Protein AF-A0A2S6ACE3-F1 (afdb_monomer)

Organism: NCBI:txid37330

Mean predicted aligned error: 11.04 Å

Nearest PDB structures (foldseek):
  6p7l-assembly2_C  TM=7.122E-01  e=6.510E-03  Streptomyces sp. CM020
  6p7l-assembly1_D  TM=7.286E-01  e=1.061E-02  Streptomyces sp. CM020
  3wz4-assembly5_E  TM=5.330E-01  e=3.325E-03  Legionella pneumophila
  7q05-assembly1_A  TM=7.709E-01  e=2.077E-02  Comamonas sp.
  6p7l-assembly1_A  TM=5.077E-01  e=7.355E-03  Streptomyces sp. CM020

Secondary structure (DSSP, 8-state):
-------------------PPPP---HHHHHTTSPPPPTTSHHHHHHHHHHHHH-B-TTTS-TTHHHHHGGGGB-HHHHHHHHS---TT-PPPPHHHHHHHHHT-EEEEEEEEEEEEP---S-SSEEEEEEEEEEEEE-TTS-EEEPPPEEEEEEEEEETTEEEEEEE-

Solvent-accessible surface area (backbone atoms only — not comparable to full-atom values): 9995 Å² total; per-residue (Å²): 134,86,89,83,89,84,90,84,90,82,88,76,93,71,88,74,75,76,76,70,73,75,76,82,70,52,70,68,69,59,51,71,74,46,82,78,63,58,66,83,40,62,66,13,27,44,30,54,36,50,26,44,41,55,27,42,46,40,58,84,40,62,86,71,44,30,54,65,72,30,48,92,36,44,18,76,58,40,45,51,63,68,68,45,76,85,54,99,75,63,74,74,68,50,72,66,48,54,48,32,20,75,59,52,26,37,32,47,39,49,51,40,72,50,92,58,79,40,87,78,85,84,48,91,56,52,46,55,40,31,32,43,38,40,36,34,41,35,38,75,89,68,52,74,46,77,50,84,70,47,73,34,45,31,32,26,33,66,48,101,91,43,56,15,32,35,48,70,89

pLDDT: mean 82.43, std 18.85, range [34.69, 98.0]

Foldseek 3Di:
DDDDDDDDDDDDDDPPPPPDPPDPQPPLNVCVPPDQDDCQDQQSLQQVLVQQQQWDFLQPDDVRCSLVVSVVQADPQSVCVVPPPDDPPPPHDDPVSNVCNVQRKTKGKHKHFDPDADDDPVDPQKGKTWMKIWIWIATPVRDIDTDDIDIKIWIWGQDPVGIHTHDID

Structure (mmCIF, N/CA/C/O backbone):
data_AF-A0A2S6ACE3-F1
#
_entry.id   AF-A0A2S6ACE3-F1
#
loop_
_atom_site.group_PDB
_atom_site.id
_atom_site.type_symbol
_atom_site.label_atom_id
_atom_site.label_alt_id
_atom_site.label_comp_id
_atom_site.label_asym_id
_atom_site.label_entity_id
_atom_site.label_seq_id
_atom_site.pdbx_PDB_ins_code
_atom_site.Cartn_x
_atom_site.Cartn_y
_atom_site.Cartn_z
_atom_site.occupancy
_atom_site.B_iso_or_equiv
_atom_site.auth_seq_id
_atom_site.auth_comp_id
_atom_site.auth_asym_id
_atom_site.auth_atom_id
_atom_site.pdbx_PDB_model_num
ATOM 1 N N . MET A 1 1 ? -0.945 66.435 20.001 1.00 34.69 1 MET A N 1
ATOM 2 C CA . MET A 1 1 ? -1.374 67.448 19.017 1.00 34.69 1 MET A CA 1
ATOM 3 C C . MET A 1 1 ? -2.695 67.018 18.407 1.00 34.69 1 MET A C 1
ATOM 5 O O . MET A 1 1 ? -2.848 65.839 18.135 1.00 34.69 1 MET A O 1
ATOM 9 N N . LEU A 1 2 ? -3.593 67.998 18.287 1.00 35.78 2 LEU A N 1
ATOM 10 C CA . LEU A 1 2 ? -4.756 68.164 17.406 1.00 35.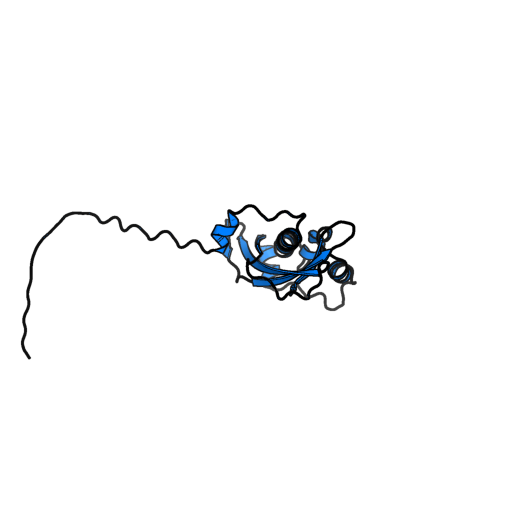78 2 LEU A CA 1
ATOM 11 C C . LEU A 1 2 ? -5.536 66.958 16.835 1.00 35.78 2 LEU A C 1
ATOM 13 O O . LEU A 1 2 ? -5.041 66.146 16.064 1.00 35.78 2 LEU A O 1
ATOM 17 N N . VAL A 1 3 ? -6.829 67.016 17.153 1.00 46.97 3 VAL A N 1
ATOM 18 C CA . VAL A 1 3 ? -8.012 66.372 16.566 1.00 46.97 3 VAL A CA 1
ATOM 19 C C . VAL A 1 3 ? -8.200 66.788 15.104 1.00 46.97 3 VAL A C 1
ATOM 21 O O . VAL A 1 3 ? -8.067 67.977 14.842 1.00 46.97 3 VAL A O 1
ATOM 24 N N . VAL A 1 4 ? -8.645 65.883 14.222 1.00 47.19 4 VAL A N 1
ATOM 25 C CA . VAL A 1 4 ? -9.673 66.167 13.195 1.00 47.19 4 VAL A CA 1
ATOM 26 C C . VAL A 1 4 ? -10.420 64.867 12.865 1.00 47.19 4 VAL A C 1
ATOM 28 O O . VAL A 1 4 ? -9.837 63.905 12.374 1.00 47.19 4 VAL A O 1
ATOM 31 N N . SER A 1 5 ? -11.727 64.872 13.124 1.00 44.84 5 SER A N 1
ATOM 32 C CA . SER A 1 5 ? -12.707 63.935 12.574 1.00 44.84 5 SER A CA 1
ATOM 33 C C . SER A 1 5 ? -13.119 64.381 11.171 1.00 44.84 5 SER A C 1
ATOM 35 O O . SER A 1 5 ? -13.353 65.569 10.961 1.00 44.84 5 SER A O 1
ATOM 37 N N . VAL A 1 6 ? -13.325 63.439 10.249 1.00 53.94 6 VAL A N 1
ATOM 38 C CA . VAL A 1 6 ? -14.191 63.644 9.077 1.00 53.94 6 VAL A CA 1
ATOM 39 C C . VAL A 1 6 ? -15.094 62.424 8.943 1.00 53.94 6 VAL A C 1
ATOM 41 O O . VAL A 1 6 ? -14.623 61.304 8.768 1.00 53.94 6 VAL A O 1
ATOM 44 N N . ALA A 1 7 ? -16.398 62.662 9.054 1.00 47.59 7 ALA A N 1
ATOM 45 C CA . ALA A 1 7 ? -17.444 61.727 8.679 1.00 47.59 7 ALA A CA 1
ATOM 46 C C . ALA A 1 7 ? -17.904 62.050 7.252 1.00 47.59 7 ALA A C 1
ATOM 48 O O . ALA A 1 7 ? -18.116 63.219 6.930 1.00 47.59 7 ALA A O 1
ATOM 49 N N . LEU A 1 8 ? -18.118 61.021 6.430 1.00 56.31 8 LEU A N 1
ATOM 50 C CA . LEU A 1 8 ? -18.941 61.096 5.224 1.00 56.31 8 LEU A CA 1
ATOM 51 C C . LEU A 1 8 ? -19.869 59.876 5.172 1.00 56.31 8 LEU A C 1
ATOM 53 O O . LEU A 1 8 ? -19.446 58.738 5.358 1.00 56.31 8 LEU A O 1
ATOM 57 N N . LEU A 1 9 ? -21.149 60.168 4.960 1.00 54.06 9 LEU A N 1
ATOM 58 C CA . LEU A 1 9 ? -22.272 59.246 4.810 1.00 54.06 9 LEU A CA 1
ATOM 59 C C . LEU A 1 9 ? -22.357 58.737 3.361 1.00 54.06 9 LEU A C 1
ATOM 61 O O . LEU A 1 9 ? -22.247 59.536 2.433 1.00 54.06 9 LEU A O 1
ATOM 65 N N . SER A 1 10 ? -22.681 57.459 3.161 1.00 47.28 10 SER A N 1
ATOM 66 C CA . SER A 1 10 ? -23.571 57.004 2.076 1.00 47.28 10 SER A CA 1
ATOM 67 C C . SER A 1 10 ? -23.883 55.521 2.225 1.00 47.28 10 SER A C 1
ATOM 69 O O . SER A 1 10 ? -22.983 54.691 2.314 1.00 47.28 10 SER A O 1
ATOM 71 N N . GLY A 1 11 ? -25.174 55.198 2.265 1.00 43.34 11 GLY A N 1
ATOM 72 C CA . GLY A 1 11 ? -25.655 53.827 2.224 1.00 43.34 11 GLY A CA 1
ATOM 73 C C . GLY A 1 11 ? -25.599 53.239 0.817 1.00 43.34 11 GLY A C 1
ATOM 74 O O . GLY A 1 11 ? -25.703 53.957 -0.170 1.00 43.34 11 GLY A O 1
ATOM 75 N N . CYS A 1 12 ? -25.509 51.915 0.754 1.00 48.28 12 CYS A N 1
ATOM 76 C CA . CYS A 1 12 ? -26.137 51.089 -0.268 1.00 48.28 12 CYS A CA 1
ATOM 77 C C . CYS A 1 12 ? -26.464 49.749 0.388 1.00 48.28 12 CYS A C 1
ATOM 79 O O . CYS A 1 12 ? -25.599 49.087 0.959 1.00 48.28 12 CYS A O 1
ATOM 81 N N . ALA A 1 13 ? -27.745 49.397 0.340 1.00 44.31 13 ALA A N 1
ATOM 82 C CA . ALA A 1 13 ? -28.215 48.051 0.577 1.00 44.31 13 ALA A CA 1
ATOM 83 C C . ALA A 1 13 ? -27.553 47.110 -0.433 1.00 44.31 13 ALA A C 1
ATOM 85 O O . ALA A 1 13 ? -27.446 47.419 -1.617 1.00 44.31 13 ALA A O 1
ATOM 86 N N . GLY A 1 14 ? -27.123 45.960 0.051 1.00 34.88 14 GLY A N 1
ATOM 87 C CA . GLY A 1 14 ? -26.520 44.924 -0.761 1.00 34.88 14 GLY A CA 1
ATOM 88 C C . GLY A 1 14 ? -25.963 43.905 0.198 1.00 34.88 14 GLY A C 1
ATOM 89 O O . GLY A 1 14 ? -24.865 44.085 0.715 1.00 34.88 14 GLY A O 1
ATOM 90 N N . GLY A 1 15 ? -26.770 42.896 0.523 1.00 40.28 15 GLY A N 1
ATOM 91 C CA . GLY A 1 15 ? -26.282 41.725 1.226 1.00 40.28 15 GLY A CA 1
ATOM 92 C C . GLY A 1 15 ? -25.173 41.125 0.381 1.00 40.28 15 GLY A C 1
ATOM 93 O O . GLY A 1 15 ? -25.447 40.431 -0.591 1.00 40.28 15 GLY A O 1
ATOM 94 N N . SER A 1 16 ? -23.928 41.446 0.720 1.00 38.88 16 SER A N 1
ATOM 95 C CA . SER A 1 16 ? -22.785 40.695 0.244 1.00 38.88 16 SER A CA 1
ATOM 96 C C . SER A 1 16 ? -22.926 39.320 0.868 1.00 38.88 16 SER A C 1
ATOM 98 O O . SER A 1 16 ? -22.520 39.100 2.011 1.00 38.88 16 SER A O 1
ATOM 100 N N . GLU A 1 17 ? -23.566 38.416 0.128 1.00 47.00 17 GLU A N 1
ATOM 101 C CA . GLU A 1 17 ? -23.310 36.992 0.230 1.00 47.00 17 GLU A CA 1
ATOM 102 C C . GLU A 1 17 ? -21.795 36.864 0.248 1.00 47.00 17 GLU A C 1
ATOM 104 O O . GLU A 1 17 ? -21.095 37.109 -0.737 1.00 47.00 17 GLU A O 1
ATOM 109 N N . ARG A 1 18 ? -21.279 36.626 1.451 1.00 42.59 18 ARG A N 1
ATOM 110 C CA . ARG A 1 18 ? -19.889 36.300 1.673 1.00 42.59 18 ARG A CA 1
ATOM 111 C C . ARG A 1 18 ? -19.707 34.991 0.932 1.00 42.59 18 ARG A C 1
ATOM 113 O O . ARG A 1 18 ? -20.044 33.945 1.472 1.00 42.59 18 ARG A O 1
ATOM 120 N N . ALA A 1 19 ? -19.272 35.078 -0.322 1.00 49.22 19 ALA A N 1
ATOM 121 C CA . ALA A 1 19 ? -18.815 33.930 -1.070 1.00 49.22 19 ALA A CA 1
ATOM 122 C C . ALA A 1 19 ? -17.698 33.329 -0.222 1.00 49.22 19 ALA A C 1
ATOM 124 O O . ALA A 1 19 ? -16.609 33.897 -0.094 1.00 49.22 19 ALA A O 1
ATOM 125 N N . GLU A 1 20 ? -18.046 32.256 0.478 1.00 48.12 20 GLU A N 1
ATOM 126 C CA . GLU A 1 20 ? -17.106 31.445 1.216 1.00 48.12 20 GLU A CA 1
ATOM 127 C C . GLU A 1 20 ? -16.039 31.035 0.195 1.00 48.12 20 GLU A C 1
ATOM 129 O O . GLU A 1 20 ? -16.397 30.547 -0.884 1.00 48.12 20 GLU A O 1
ATOM 134 N N . PRO A 1 21 ? -14.750 31.340 0.431 1.00 46.19 21 PRO A N 1
ATOM 135 C CA . PRO A 1 21 ? -13.714 30.929 -0.502 1.00 46.19 21 PRO A CA 1
ATOM 136 C C . PRO A 1 21 ? -13.857 29.416 -0.698 1.00 46.19 21 PRO A C 1
ATOM 138 O O . PRO A 1 21 ? -14.036 28.712 0.302 1.00 46.19 21 PRO A O 1
ATOM 141 N N . PRO A 1 22 ? -13.830 28.902 -1.944 1.00 50.53 22 PRO A N 1
ATOM 142 C CA . PRO A 1 22 ? -13.946 27.471 -2.168 1.00 50.53 22 PRO A CA 1
ATOM 143 C C . PRO A 1 22 ? -12.897 26.793 -1.296 1.00 50.53 22 PRO A C 1
ATOM 145 O O . PRO A 1 22 ? -11.721 27.161 -1.353 1.00 50.53 22 PRO A O 1
ATOM 148 N N . ALA A 1 23 ? -13.343 25.870 -0.439 1.00 55.00 23 ALA A N 1
ATOM 149 C CA . ALA A 1 23 ? -12.460 25.134 0.447 1.00 55.00 23 ALA A CA 1
ATOM 150 C C . ALA A 1 23 ? -11.291 24.608 -0.391 1.00 55.00 23 ALA A C 1
ATOM 152 O O . ALA A 1 23 ? -11.505 23.852 -1.344 1.00 55.00 23 ALA A O 1
ATOM 153 N N . ALA A 1 24 ? -10.077 25.077 -0.085 1.00 47.72 24 ALA A N 1
ATOM 154 C CA . ALA A 1 24 ? -8.880 24.693 -0.813 1.00 47.72 24 ALA A CA 1
ATOM 155 C C . ALA A 1 24 ? -8.778 23.170 -0.746 1.00 47.72 24 ALA A C 1
ATOM 157 O O . ALA A 1 24 ? -8.520 22.582 0.304 1.00 47.72 24 ALA A O 1
ATOM 158 N N . THR A 1 25 ? -9.090 22.525 -1.863 1.00 47.97 25 THR A N 1
ATOM 159 C CA . THR A 1 25 ? -9.012 21.078 -1.975 1.00 47.97 25 THR A CA 1
ATOM 160 C C . THR A 1 25 ? -7.529 20.763 -2.022 1.00 47.97 25 THR A C 1
ATOM 162 O O . THR A 1 25 ? -6.834 21.245 -2.914 1.00 47.97 25 THR A O 1
ATOM 165 N N . SER A 1 26 ? -7.024 20.040 -1.023 1.00 57.09 26 SER A N 1
ATOM 166 C CA . SER A 1 26 ? -5.630 19.612 -1.013 1.00 57.09 26 SER A CA 1
ATOM 167 C C . SER A 1 26 ? -5.327 18.878 -2.328 1.00 57.09 26 SER A C 1
ATOM 169 O O . SER A 1 26 ? -6.144 18.089 -2.798 1.00 57.09 26 SER A O 1
ATOM 171 N N . THR A 1 27 ? -4.169 19.145 -2.940 1.00 61.50 27 THR A N 1
ATOM 172 C CA . THR A 1 27 ? -3.647 18.435 -4.126 1.00 61.50 27 THR A CA 1
ATOM 173 C C . THR A 1 27 ? -3.919 16.918 -4.122 1.00 61.50 27 THR A C 1
ATOM 175 O O . THR A 1 27 ? -4.368 16.395 -5.140 1.00 61.50 27 THR A O 1
ATOM 178 N N . PRO A 1 28 ? -3.731 16.193 -3.004 1.00 60.69 28 PRO A N 1
ATOM 179 C CA . PRO A 1 28 ? -4.095 14.778 -2.901 1.00 60.69 28 PRO A CA 1
ATOM 180 C C . PRO A 1 28 ? -5.589 14.487 -3.122 1.00 60.69 28 PRO A C 1
ATOM 182 O O . PRO A 1 28 ? -5.921 13.579 -3.877 1.00 60.69 28 PRO A O 1
ATOM 185 N N . ARG A 1 29 ? -6.498 15.302 -2.580 1.00 62.12 29 ARG A N 1
ATOM 186 C CA . ARG A 1 29 ? -7.951 15.157 -2.779 1.00 62.12 29 ARG A CA 1
ATOM 187 C C . ARG A 1 29 ? -8.379 15.455 -4.226 1.00 62.12 29 ARG A C 1
ATOM 189 O O . ARG A 1 29 ? -9.401 14.959 -4.685 1.00 62.12 29 ARG A O 1
ATOM 196 N N . GLN A 1 30 ? -7.597 16.239 -4.977 1.00 61.41 30 GLN A N 1
ATOM 197 C CA . GLN A 1 30 ? -7.791 16.379 -6.430 1.00 61.41 30 GLN A CA 1
ATOM 198 C C . GLN A 1 30 ? -7.320 15.134 -7.195 1.00 61.41 30 GLN A C 1
ATOM 200 O O . GLN A 1 30 ? -7.908 14.780 -8.215 1.00 61.41 30 GLN A O 1
ATOM 205 N N . LEU A 1 31 ? -6.279 14.461 -6.705 1.00 66.81 31 LEU A N 1
ATOM 206 C CA . LEU A 1 31 ? -5.704 13.277 -7.337 1.00 66.81 31 LEU A CA 1
ATOM 207 C C . LEU A 1 31 ? -6.529 12.008 -7.078 1.00 66.81 31 LEU A C 1
ATOM 209 O O . LEU A 1 31 ? -6.506 11.101 -7.901 1.00 66.81 31 LEU A O 1
ATOM 213 N N . GLU A 1 32 ? -7.322 11.971 -6.004 1.00 65.12 32 GLU A N 1
ATOM 214 C CA . GLU A 1 32 ? -8.335 10.927 -5.765 1.00 65.12 32 GLU A CA 1
ATOM 215 C C . GLU A 1 32 ? -9.367 10.823 -6.898 1.00 65.12 32 GLU A C 1
ATOM 217 O O . GLU A 1 32 ? -9.888 9.741 -7.161 1.00 65.12 32 GLU A O 1
ATOM 222 N N . ALA A 1 33 ? -9.654 11.933 -7.586 1.00 66.75 33 ALA A N 1
ATOM 223 C CA . ALA A 1 33 ? -10.574 11.963 -8.720 1.00 66.75 33 ALA A CA 1
ATOM 224 C C . ALA A 1 33 ? -9.918 11.542 -10.049 1.00 66.75 33 ALA A C 1
ATOM 226 O O . ALA A 1 33 ? -10.623 11.308 -11.033 1.00 66.75 33 ALA A O 1
ATOM 227 N N . ALA A 1 34 ? -8.584 11.462 -10.103 1.00 67.50 34 ALA A N 1
ATOM 228 C CA . ALA A 1 34 ? -7.874 11.012 -11.290 1.00 67.50 34 ALA A CA 1
ATOM 229 C C . ALA A 1 34 ? -7.974 9.482 -11.432 1.00 67.50 34 ALA A C 1
ATOM 231 O O . ALA A 1 34 ? -8.006 8.763 -10.429 1.00 67.50 34 ALA A O 1
ATOM 232 N N . PRO A 1 35 ? -8.002 8.949 -12.668 1.00 68.69 35 PRO A N 1
ATOM 233 C CA . PRO A 1 35 ? -7.931 7.510 -12.868 1.00 68.69 35 PRO A CA 1
ATOM 234 C C . PRO A 1 35 ? -6.631 6.967 -12.267 1.00 68.69 35 PRO A C 1
ATOM 236 O O . PRO A 1 35 ? -5.555 7.534 -12.469 1.00 68.69 35 PRO A O 1
ATOM 239 N N . ALA A 1 36 ? -6.740 5.860 -11.530 1.00 75.06 36 ALA A N 1
ATOM 240 C CA . ALA A 1 36 ? -5.569 5.177 -10.999 1.00 75.06 36 ALA A CA 1
ATOM 241 C C . ALA A 1 36 ? -4.637 4.759 -12.156 1.00 75.06 36 ALA A C 1
ATOM 243 O O . ALA A 1 36 ? -5.144 4.348 -13.207 1.00 75.06 36 ALA A O 1
ATOM 244 N N . PRO A 1 37 ? -3.305 4.833 -11.980 1.00 80.56 37 PRO A N 1
ATOM 245 C CA . PRO A 1 37 ? -2.368 4.388 -13.005 1.00 80.56 37 PRO A CA 1
ATOM 246 C C . PRO A 1 37 ? -2.566 2.906 -13.352 1.00 80.56 37 PRO A C 1
ATOM 248 O O . PRO A 1 37 ? -3.012 2.115 -12.515 1.00 80.56 37 PRO A O 1
ATOM 251 N N . ASP A 1 38 ? -2.233 2.537 -14.590 1.00 84.69 38 ASP A N 1
ATOM 252 C CA . ASP A 1 38 ? -2.390 1.172 -15.094 1.00 84.69 38 ASP A CA 1
ATOM 253 C C . ASP A 1 38 ? -1.525 0.189 -14.279 1.00 84.69 38 ASP A C 1
ATOM 255 O O . ASP A 1 38 ? -0.302 0.316 -14.272 1.00 84.69 38 ASP A O 1
ATOM 259 N N . PRO A 1 39 ? -2.104 -0.829 -13.616 1.00 82.44 39 PRO A N 1
ATOM 260 C CA . PRO A 1 39 ? -1.338 -1.805 -12.842 1.00 82.44 39 PRO A CA 1
ATOM 261 C C . PRO A 1 39 ? -0.401 -2.696 -13.683 1.00 82.44 39 PRO A C 1
ATOM 263 O O . PRO A 1 39 ? 0.281 -3.547 -13.114 1.00 82.44 39 PRO A O 1
ATOM 266 N N . GLY A 1 40 ? -0.356 -2.544 -15.011 1.00 87.75 40 GLY A N 1
ATOM 267 C CA . GLY A 1 40 ? 0.670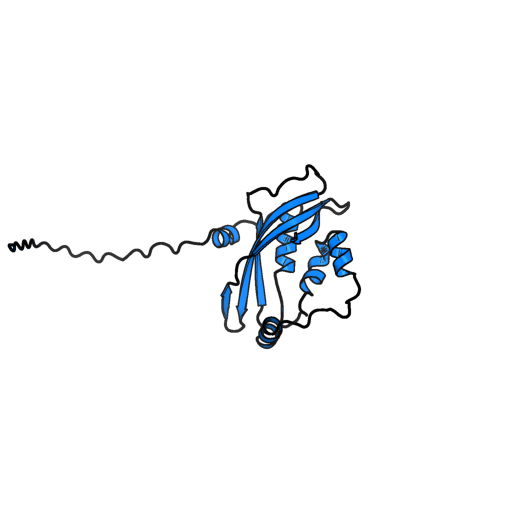 -3.120 -15.885 1.00 87.75 40 GLY A CA 1
ATOM 268 C C . GLY A 1 40 ? 1.951 -2.281 -16.014 1.00 87.75 40 GLY A C 1
ATOM 269 O O . GLY A 1 40 ? 2.981 -2.808 -16.449 1.00 87.75 40 GLY A O 1
ATOM 270 N N . THR A 1 41 ? 1.923 -0.999 -15.637 1.00 92.31 41 THR A N 1
ATOM 271 C CA . THR A 1 41 ? 3.088 -0.102 -15.670 1.00 92.31 41 THR A CA 1
ATOM 272 C C . THR A 1 41 ? 3.862 -0.157 -14.347 1.00 92.31 41 THR A C 1
ATOM 274 O O . THR A 1 41 ? 3.301 -0.508 -13.305 1.00 92.31 41 THR A O 1
ATOM 277 N N . PRO A 1 42 ? 5.171 0.155 -14.346 1.00 93.31 42 PRO A N 1
ATOM 278 C CA . PRO A 1 42 ? 5.984 0.088 -13.130 1.00 93.31 42 PRO A CA 1
ATOM 279 C C . PRO A 1 42 ? 5.478 1.021 -12.013 1.00 93.31 42 PRO A C 1
ATOM 281 O O . PRO A 1 42 ? 5.411 0.614 -10.853 1.00 93.31 42 PRO A O 1
ATOM 284 N N . ASP A 1 43 ? 5.056 2.240 -12.350 1.00 92.62 43 ASP A N 1
ATOM 285 C CA . ASP A 1 43 ? 4.458 3.191 -11.409 1.00 92.62 43 ASP A CA 1
ATOM 286 C C . ASP A 1 43 ? 3.080 2.731 -10.915 1.00 92.62 43 ASP A C 1
ATOM 288 O O . ASP A 1 43 ? 2.785 2.835 -9.722 1.00 92.62 43 ASP A O 1
ATOM 292 N N . GLY A 1 44 ? 2.254 2.153 -11.791 1.00 94.06 44 GLY A N 1
ATOM 293 C CA . GLY A 1 44 ? 0.944 1.636 -11.409 1.00 94.06 44 GLY A CA 1
ATOM 294 C C . GLY A 1 44 ? 1.016 0.421 -10.496 1.00 94.06 44 GLY A C 1
ATOM 295 O O . GLY A 1 44 ? 0.234 0.340 -9.548 1.00 94.06 44 GLY A O 1
ATOM 296 N N . VAL A 1 45 ? 2.005 -0.461 -10.673 1.00 96.88 45 VAL A N 1
ATOM 297 C CA . VAL A 1 45 ? 2.297 -1.519 -9.693 1.00 96.88 45 VAL A CA 1
ATOM 298 C C . VAL A 1 45 ? 2.675 -0.921 -8.342 1.00 96.88 45 VAL A C 1
ATOM 300 O O . VAL A 1 45 ? 2.142 -1.364 -7.327 1.00 96.88 45 VAL A O 1
ATOM 303 N N . ALA A 1 46 ? 3.548 0.093 -8.301 1.00 96.00 46 ALA A N 1
ATOM 304 C CA . ALA A 1 46 ? 3.939 0.732 -7.043 1.00 96.00 46 ALA A CA 1
ATOM 305 C C . ALA A 1 46 ? 2.732 1.344 -6.313 1.00 96.00 46 ALA A C 1
ATOM 307 O O . ALA A 1 46 ? 2.540 1.099 -5.119 1.00 96.00 46 ALA A O 1
ATOM 308 N N . VAL A 1 47 ? 1.888 2.085 -7.038 1.00 96.12 47 VAL A N 1
ATOM 309 C CA . VAL A 1 47 ? 0.667 2.701 -6.502 1.00 96.12 47 VAL A CA 1
ATOM 310 C C . VAL A 1 47 ? -0.318 1.633 -6.017 1.00 96.12 47 VAL A C 1
ATOM 312 O O . VAL A 1 47 ? -0.761 1.681 -4.871 1.00 96.12 47 VAL A O 1
ATOM 315 N N . ALA A 1 48 ? -0.631 0.628 -6.837 1.00 96.81 48 ALA A N 1
ATOM 316 C CA . ALA A 1 48 ? -1.587 -0.418 -6.477 1.00 96.81 48 ALA A CA 1
ATOM 317 C C . ALA A 1 48 ? -1.119 -1.256 -5.275 1.00 96.81 48 ALA A C 1
ATOM 319 O O . ALA A 1 48 ? -1.906 -1.517 -4.360 1.00 96.81 48 ALA A O 1
ATOM 320 N N . ALA A 1 49 ? 0.161 -1.638 -5.256 1.00 97.38 49 ALA A N 1
ATOM 321 C CA . ALA A 1 49 ? 0.753 -2.427 -4.186 1.00 97.38 49 ALA A CA 1
ATOM 322 C C . ALA A 1 49 ? 0.729 -1.672 -2.854 1.00 97.38 49 ALA A C 1
ATOM 324 O O . ALA A 1 49 ? 0.245 -2.201 -1.852 1.00 97.38 49 ALA A O 1
ATOM 325 N N . LEU A 1 50 ? 1.197 -0.420 -2.840 1.00 97.62 50 LEU A N 1
ATOM 326 C CA . LEU A 1 50 ? 1.228 0.384 -1.620 1.00 97.62 50 LEU A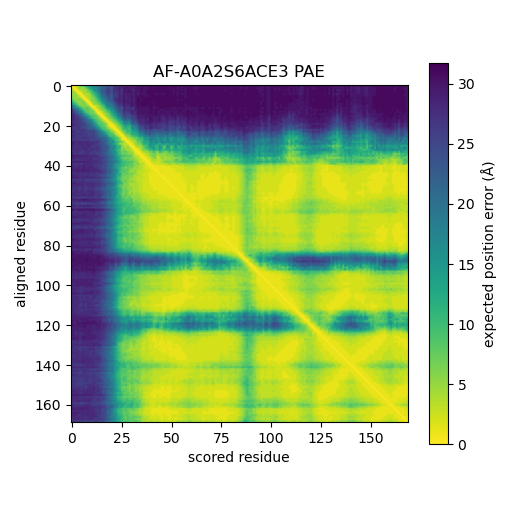 CA 1
ATOM 327 C C . LEU A 1 50 ? -0.177 0.728 -1.132 1.00 97.62 50 LEU A C 1
ATOM 329 O O . LEU A 1 50 ? -0.417 0.662 0.071 1.00 97.62 50 LEU A O 1
ATOM 333 N N . ARG A 1 51 ? -1.142 0.980 -2.025 1.00 97.56 51 ARG A N 1
ATOM 334 C CA . ARG A 1 51 ? -2.547 1.129 -1.618 1.00 97.56 51 ARG A CA 1
ATOM 335 C C . ARG A 1 51 ? -3.044 -0.092 -0.854 1.00 97.56 51 ARG A C 1
ATOM 337 O O . ARG A 1 51 ? -3.703 0.043 0.174 1.00 97.56 51 ARG A O 1
ATOM 344 N N . GLU A 1 52 ? -2.735 -1.288 -1.350 1.00 97.56 52 GLU A N 1
ATOM 345 C CA . GLU A 1 52 ? -3.173 -2.541 -0.736 1.00 97.56 52 GLU A CA 1
ATOM 346 C C . GLU A 1 52 ? -2.473 -2.800 0.611 1.00 97.56 52 GLU A C 1
ATOM 348 O O . GLU A 1 52 ? -3.141 -3.220 1.559 1.00 97.56 52 GLU A O 1
ATOM 353 N N . ILE A 1 53 ? -1.176 -2.483 0.722 1.00 97.25 53 ILE A N 1
ATOM 354 C CA . ILE A 1 53 ? -0.363 -2.625 1.947 1.00 97.25 53 ILE A CA 1
ATOM 355 C C . ILE A 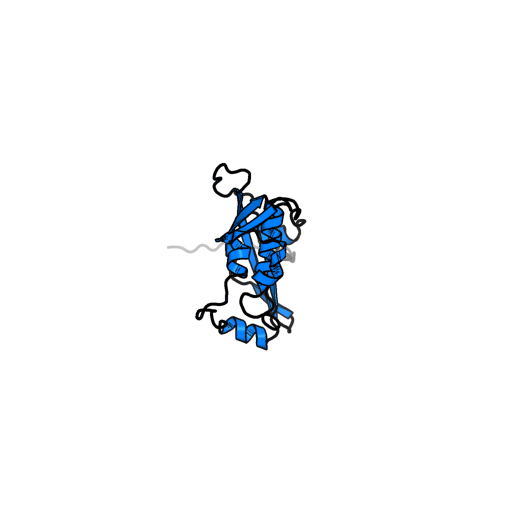1 53 ? -0.783 -1.628 3.039 1.00 97.25 53 ILE A C 1
ATOM 357 O O . ILE A 1 53 ? -0.815 -1.985 4.221 1.00 97.25 53 ILE A O 1
ATOM 361 N N . PHE A 1 54 ? -1.103 -0.387 2.666 1.00 96.88 54 PHE A N 1
ATOM 362 C CA . PHE A 1 54 ? -1.468 0.685 3.600 1.00 96.88 54 PHE A CA 1
ATOM 363 C C . PHE A 1 54 ? -2.979 0.777 3.865 1.00 96.88 54 PHE A C 1
ATOM 365 O O . PHE A 1 54 ? -3.410 1.538 4.727 1.00 96.88 54 PHE A O 1
ATOM 372 N N . THR A 1 55 ? -3.801 -0.025 3.190 1.00 97.38 55 THR A N 1
ATOM 373 C CA . THR A 1 55 ? -5.190 -0.248 3.613 1.00 97.38 55 THR A CA 1
ATOM 374 C C . THR A 1 55 ? -5.201 -1.313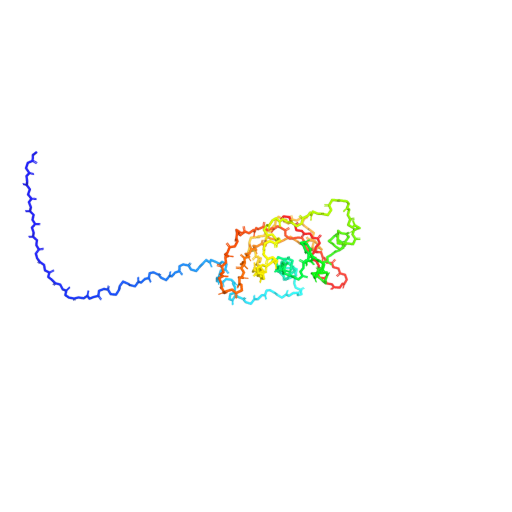 4.705 1.00 97.38 55 THR A C 1
ATOM 376 O O . THR A 1 55 ? -4.717 -2.425 4.477 1.00 97.38 55 THR A O 1
ATOM 379 N N . TRP A 1 56 ? -5.749 -0.997 5.880 1.00 97.56 56 TRP A N 1
ATOM 380 C CA . TRP A 1 56 ? -5.712 -1.879 7.051 1.00 97.56 56 TRP A CA 1
ATOM 381 C C . TRP A 1 56 ? -7.103 -2.229 7.564 1.00 97.56 56 TRP A C 1
ATOM 383 O O . TRP A 1 56 ? -7.996 -1.377 7.622 1.00 97.56 56 TRP A O 1
ATOM 393 N N . TYR A 1 57 ? -7.241 -3.467 8.043 1.00 97.06 57 TYR A N 1
ATOM 394 C CA . TYR A 1 57 ? -8.466 -3.962 8.671 1.00 97.06 57 TYR A CA 1
ATOM 395 C C . TYR A 1 57 ? -8.213 -4.471 10.104 1.00 97.06 57 TYR A C 1
ATOM 397 O O . TYR A 1 57 ? -8.320 -5.672 10.346 1.00 97.06 57 TYR A O 1
ATOM 405 N N . PRO A 1 58 ? -7.905 -3.593 11.082 1.00 96.75 58 PRO A N 1
ATOM 406 C CA . PRO A 1 58 ? -7.563 -3.991 12.455 1.00 96.75 58 PRO A CA 1
ATOM 407 C C . PRO A 1 58 ? -8.537 -4.949 13.158 1.00 96.75 58 PRO A C 1
ATOM 409 O O . PRO A 1 58 ? -8.130 -5.671 14.064 1.00 96.75 58 PRO A O 1
ATOM 412 N N . ALA A 1 59 ? -9.817 -4.956 12.771 1.00 95.88 59 ALA A N 1
ATOM 413 C CA . ALA A 1 59 ? -10.827 -5.847 13.346 1.00 95.88 59 ALA A CA 1
ATOM 414 C C . ALA A 1 59 ? -10.705 -7.309 12.874 1.00 95.88 59 ALA A C 1
ATOM 416 O O . ALA A 1 59 ? -11.151 -8.217 13.571 1.00 95.88 59 ALA A O 1
ATOM 417 N N . THR A 1 60 ? -10.124 -7.542 11.695 1.00 95.44 60 THR A N 1
ATOM 418 C CA . THR A 1 60 ? -10.054 -8.868 11.051 1.00 95.44 60 THR A CA 1
ATOM 419 C C . THR A 1 60 ? -8.630 -9.307 10.724 1.00 95.44 60 THR A C 1
ATOM 421 O O . THR A 1 60 ? -8.404 -10.473 10.414 1.00 95.44 60 THR A O 1
ATOM 424 N N . GLU A 1 61 ? -7.669 -8.388 10.769 1.00 93.94 61 GLU A N 1
ATOM 425 C CA . GLU A 1 61 ? -6.268 -8.611 10.432 1.00 93.94 61 GLU A CA 1
ATOM 426 C C . GLU A 1 61 ? -5.372 -8.418 11.662 1.00 93.94 61 GLU A C 1
ATOM 428 O O . GLU A 1 61 ? -5.570 -7.518 12.484 1.00 93.94 61 GLU A O 1
ATOM 433 N N . THR A 1 62 ? -4.329 -9.242 11.772 1.00 91.44 62 THR A N 1
ATOM 434 C CA . THR A 1 62 ? -3.209 -8.957 12.674 1.00 91.44 62 THR A CA 1
ATOM 435 C C . THR A 1 62 ? -2.374 -7.804 12.114 1.00 91.44 62 THR A C 1
ATOM 437 O O . THR A 1 62 ? -2.338 -7.573 10.901 1.00 91.44 62 THR A O 1
ATOM 440 N N . GLN A 1 63 ? -1.683 -7.063 12.985 1.00 88.69 63 GLN A N 1
ATOM 441 C CA . GLN A 1 63 ? -0.808 -5.981 12.535 1.00 88.69 63 GLN A CA 1
ATOM 442 C C . GLN A 1 63 ? 0.266 -6.540 11.585 1.00 88.69 63 GLN A C 1
ATOM 444 O O . GLN A 1 63 ? 0.987 -7.468 11.938 1.00 88.69 63 GLN A O 1
ATOM 449 N N . GLY A 1 64 ? 0.342 -5.985 10.371 1.00 86.94 64 GLY A N 1
ATOM 450 C CA . GLY A 1 64 ? 1.262 -6.428 9.314 1.00 86.94 64 GLY A CA 1
ATOM 451 C C . GLY A 1 64 ? 0.685 -7.442 8.316 1.00 86.94 64 GLY A C 1
ATOM 452 O O . GLY A 1 64 ? 1.294 -7.662 7.270 1.00 86.94 64 GLY A O 1
ATOM 453 N N . ALA A 1 65 ? -0.508 -8.004 8.552 1.00 92.00 65 ALA A N 1
ATOM 454 C CA . ALA A 1 65 ? -1.122 -8.968 7.629 1.00 92.00 65 ALA A CA 1
ATOM 455 C C . ALA A 1 65 ? -1.452 -8.381 6.240 1.00 92.00 65 ALA A C 1
ATOM 457 O O . ALA A 1 65 ? -1.578 -9.127 5.266 1.00 92.00 65 ALA A O 1
ATOM 458 N N . SER A 1 66 ? -1.539 -7.054 6.110 1.00 94.62 66 SER A N 1
ATOM 459 C CA . SER A 1 66 ? -1.758 -6.382 4.825 1.00 94.62 66 SER A CA 1
ATOM 460 C C . SER A 1 66 ? -0.650 -6.666 3.803 1.00 94.62 66 SER A C 1
ATOM 462 O O . SER A 1 66 ? -0.942 -6.762 2.610 1.00 94.62 66 SER A O 1
ATOM 464 N N . LEU A 1 67 ? 0.597 -6.886 4.246 1.00 94.06 67 LEU A N 1
ATOM 465 C CA . LEU A 1 67 ? 1.689 -7.297 3.357 1.00 94.06 67 LEU A CA 1
ATOM 466 C C . LEU A 1 67 ? 1.409 -8.674 2.741 1.00 94.06 67 LEU A C 1
ATOM 468 O O . LEU A 1 67 ? 1.608 -8.868 1.544 1.00 94.06 67 LEU A O 1
ATOM 472 N N . ALA A 1 68 ? 0.881 -9.609 3.536 1.00 94.62 68 ALA A N 1
ATOM 473 C CA . ALA A 1 68 ? 0.498 -10.933 3.056 1.00 94.62 68 ALA A CA 1
ATOM 474 C C . ALA A 1 68 ? -0.645 -10.861 2.035 1.00 94.62 68 ALA A C 1
ATOM 476 O O . ALA A 1 68 ? -0.601 -11.530 1.004 1.00 94.62 68 ALA A O 1
ATOM 477 N N . ARG A 1 69 ? -1.646 -10.006 2.276 1.00 96.06 69 ARG A N 1
ATOM 478 C CA . ARG A 1 69 ? -2.739 -9.768 1.321 1.00 96.06 69 ARG A CA 1
ATOM 479 C C . ARG A 1 69 ? -2.225 -9.209 -0.009 1.00 96.06 69 ARG A C 1
ATOM 481 O O . ARG A 1 69 ? -2.646 -9.668 -1.068 1.00 96.06 69 ARG A O 1
ATOM 488 N N . ALA A 1 70 ? -1.241 -8.314 0.040 1.00 97.06 70 ALA A N 1
ATOM 489 C CA . ALA A 1 70 ? -0.627 -7.722 -1.143 1.00 97.06 70 ALA A CA 1
ATOM 490 C C . ALA A 1 70 ? 0.311 -8.666 -1.929 1.00 97.06 70 ALA A C 1
ATOM 492 O O . ALA A 1 70 ? 0.879 -8.225 -2.927 1.00 97.06 70 ALA A O 1
ATOM 493 N N . ARG A 1 71 ? 0.463 -9.950 -1.547 1.00 97.00 71 ARG A N 1
ATOM 494 C CA . ARG A 1 71 ? 1.436 -10.912 -2.118 1.00 97.00 71 ARG A CA 1
ATOM 495 C C . ARG A 1 71 ? 1.514 -10.920 -3.647 1.00 97.00 71 ARG A C 1
ATOM 497 O O . ARG A 1 71 ? 2.607 -11.006 -4.193 1.00 97.00 71 ARG A O 1
ATOM 504 N N . LYS A 1 72 ? 0.377 -10.801 -4.340 1.00 96.06 72 LYS A N 1
ATOM 505 C CA . LYS A 1 72 ? 0.302 -10.783 -5.817 1.00 96.06 72 LYS A CA 1
ATOM 506 C C . LYS A 1 72 ? 1.120 -9.655 -6.467 1.00 96.06 72 LYS A C 1
ATOM 508 O O . LYS A 1 72 ? 1.523 -9.785 -7.617 1.00 96.06 72 LYS A O 1
ATOM 513 N N . TRP A 1 73 ? 1.365 -8.570 -5.735 1.00 97.62 73 TRP A N 1
ATOM 514 C CA . TRP A 1 73 ? 2.137 -7.420 -6.196 1.00 97.62 73 TRP A CA 1
ATOM 515 C C . TRP A 1 73 ? 3.622 -7.504 -5.855 1.00 97.62 73 TRP A C 1
ATOM 517 O O . TRP A 1 73 ? 4.396 -6.688 -6.350 1.00 97.62 73 TRP A O 1
ATOM 527 N N . LEU A 1 74 ? 4.025 -8.436 -4.992 1.00 97.44 74 LEU A N 1
ATOM 528 C CA . LEU A 1 74 ? 5.348 -8.425 -4.380 1.00 97.44 74 LEU A CA 1
ATOM 529 C C . LEU A 1 74 ? 6.400 -9.077 -5.276 1.00 97.44 74 LEU A C 1
ATOM 531 O O . LEU A 1 74 ? 6.157 -10.084 -5.941 1.00 97.44 74 LEU A O 1
ATOM 535 N N . GLY A 1 75 ? 7.582 -8.473 -5.274 1.00 97.19 75 GLY A N 1
ATOM 536 C CA . GLY A 1 75 ? 8.788 -8.963 -5.917 1.00 97.19 75 GLY A CA 1
ATOM 537 C C . GLY A 1 75 ? 9.558 -9.923 -5.010 1.00 97.19 75 GLY A C 1
ATOM 538 O O . GLY A 1 75 ? 9.198 -10.104 -3.840 1.00 97.19 75 GLY A O 1
ATOM 539 N N . PRO A 1 76 ? 10.621 -10.553 -5.534 1.00 96.38 76 PRO A N 1
ATOM 540 C CA . PRO A 1 76 ? 11.393 -11.564 -4.817 1.00 96.38 76 PRO A CA 1
ATOM 54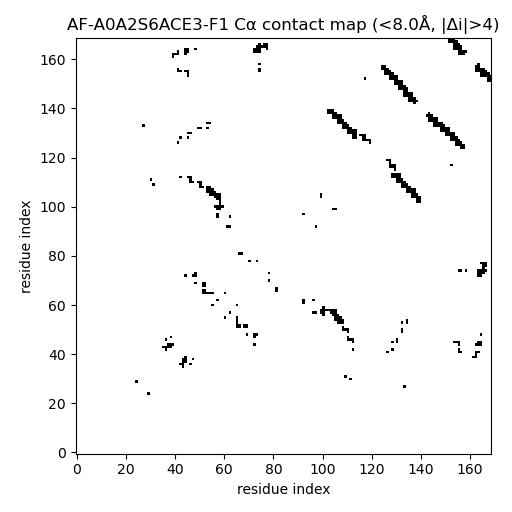1 C C . PRO A 1 76 ? 11.880 -11.138 -3.425 1.00 96.38 76 PRO A C 1
ATOM 543 O O . PRO A 1 76 ? 11.890 -11.958 -2.507 1.00 96.38 76 PRO A O 1
ATOM 546 N N . SER A 1 77 ? 12.278 -9.879 -3.239 1.00 95.56 77 SER A N 1
ATOM 547 C CA . SER A 1 77 ? 12.801 -9.391 -1.960 1.00 95.56 77 SER A CA 1
ATOM 548 C C . SER A 1 77 ? 11.708 -9.244 -0.905 1.00 95.56 77 SER A C 1
ATOM 550 O O . SER A 1 77 ? 11.879 -9.752 0.202 1.00 95.56 77 SER A O 1
ATOM 552 N N . LEU A 1 78 ? 10.563 -8.635 -1.238 1.00 95.69 78 LEU A N 1
ATOM 553 C CA . LEU A 1 78 ? 9.430 -8.548 -0.306 1.00 95.69 78 LEU A CA 1
ATOM 554 C C . LEU A 1 78 ? 8.783 -9.911 -0.046 1.00 95.69 78 LEU A C 1
ATOM 556 O O . LEU A 1 78 ? 8.367 -10.166 1.082 1.00 95.69 78 LEU A O 1
ATOM 560 N N . LEU A 1 79 ? 8.741 -10.805 -1.040 1.00 96.12 79 LEU A N 1
ATOM 561 C CA . LEU A 1 79 ? 8.292 -12.186 -0.835 1.00 96.12 79 LEU A CA 1
ATOM 562 C C . LEU A 1 79 ? 9.195 -12.924 0.154 1.00 96.12 79 LEU A C 1
ATOM 564 O O . LEU A 1 79 ? 8.689 -13.579 1.056 1.00 96.12 79 LEU A O 1
ATOM 568 N N . ARG A 1 80 ? 10.519 -12.757 0.053 1.00 94.38 80 ARG A N 1
ATOM 569 C CA . ARG A 1 80 ? 11.464 -13.333 1.018 1.00 94.38 80 ARG A CA 1
ATOM 570 C C . ARG A 1 80 ? 11.232 -12.806 2.434 1.00 94.38 80 ARG A C 1
ATOM 572 O O . ARG A 1 80 ? 11.290 -13.586 3.375 1.00 94.38 80 ARG A O 1
ATOM 579 N N . THR A 1 81 ? 10.963 -11.509 2.583 1.00 90.31 81 THR A N 1
ATOM 580 C CA . THR A 1 81 ? 10.616 -10.910 3.883 1.00 90.31 81 THR A CA 1
ATOM 581 C C . THR A 1 81 ? 9.309 -11.475 4.431 1.00 90.31 81 THR A C 1
ATOM 583 O O . THR A 1 81 ? 9.221 -11.762 5.618 1.00 90.31 81 THR A O 1
ATOM 586 N N . LEU A 1 82 ? 8.304 -11.654 3.572 1.00 90.50 82 LEU A N 1
ATOM 587 C CA . LEU A 1 82 ? 7.003 -12.201 3.951 1.00 90.50 82 LEU A CA 1
ATOM 588 C C . LEU A 1 82 ? 7.074 -13.688 4.337 1.00 90.50 82 LEU A C 1
ATOM 590 O O . LEU A 1 82 ? 6.381 -14.110 5.256 1.00 90.50 82 LEU A O 1
ATOM 594 N N . ASP A 1 83 ? 7.895 -14.469 3.634 1.00 90.94 83 ASP A N 1
ATOM 595 C CA . ASP A 1 83 ? 8.057 -15.913 3.843 1.00 90.94 83 ASP A CA 1
ATOM 596 C C . ASP A 1 83 ? 9.067 -16.246 4.954 1.00 90.94 83 ASP A C 1
ATOM 598 O O . ASP A 1 83 ? 9.227 -17.413 5.323 1.00 90.94 83 ASP A O 1
ATOM 602 N N . ALA A 1 84 ? 9.758 -15.238 5.495 1.00 86.25 84 ALA A N 1
ATOM 603 C CA . ALA A 1 84 ? 10.628 -15.421 6.643 1.00 86.25 84 ALA A CA 1
ATOM 604 C C . ALA A 1 84 ? 9.795 -15.902 7.846 1.00 86.25 84 ALA A C 1
ATOM 606 O O . ALA A 1 84 ? 8.723 -15.349 8.113 1.00 86.25 84 ALA A O 1
ATOM 607 N N . PRO A 1 85 ? 10.255 -16.928 8.586 1.00 75.12 85 PRO A N 1
ATOM 608 C CA . PRO A 1 85 ? 9.527 -17.411 9.748 1.00 75.12 85 PRO A CA 1
ATOM 609 C C . PRO A 1 85 ? 9.330 -16.262 10.748 1.00 75.12 85 PRO A C 1
ATOM 611 O O . PRO A 1 85 ? 10.264 -15.479 10.953 1.00 75.12 85 PRO A O 1
ATOM 614 N N . PRO A 1 86 ? 8.145 -16.148 11.378 1.00 68.12 86 PRO A N 1
ATOM 615 C CA . PRO A 1 86 ? 7.921 -15.143 12.404 1.00 68.12 86 PRO A CA 1
ATOM 616 C C . PRO A 1 86 ? 8.946 -15.359 13.518 1.00 68.12 86 PRO A C 1
ATOM 618 O O . PRO A 1 86 ? 8.952 -16.396 14.182 1.00 68.12 86 PRO A O 1
ATOM 621 N N . GLY A 1 87 ? 9.860 -14.403 13.677 1.00 61.84 87 GLY A N 1
ATOM 622 C CA . GLY A 1 87 ? 10.842 -14.432 14.755 1.00 61.84 87 GLY A CA 1
ATOM 623 C C . GLY A 1 87 ? 10.181 -14.198 16.115 1.00 61.84 87 GLY A C 1
ATOM 624 O O . GLY A 1 87 ? 9.035 -13.740 16.197 1.00 61.84 87 GLY A O 1
ATOM 625 N N . GLU A 1 88 ? 10.941 -14.432 17.189 1.00 54.44 88 GLU A N 1
ATOM 626 C CA . GLU A 1 88 ? 10.544 -14.084 18.567 1.00 54.44 88 GLU A CA 1
ATOM 627 C C . GLU A 1 88 ? 10.194 -12.586 18.726 1.00 54.44 88 GLU A C 1
ATOM 629 O O . GLU A 1 88 ? 9.493 -12.198 19.658 1.00 54.44 88 GLU A O 1
ATOM 634 N N . GLU A 1 89 ? 10.616 -11.755 17.770 1.00 52.56 89 GLU A N 1
ATOM 635 C CA . GLU A 1 89 ? 10.372 -10.314 17.684 1.00 52.56 89 GLU A CA 1
ATOM 636 C C . GLU A 1 89 ? 9.146 -9.920 16.847 1.00 52.56 89 GLU A C 1
ATOM 638 O O . GLU A 1 89 ? 9.059 -8.765 16.436 1.00 52.56 89 GLU A O 1
ATOM 643 N N . THR A 1 90 ? 8.185 -10.814 16.571 1.00 57.72 90 THR A N 1
ATOM 644 C CA . THR A 1 90 ? 6.932 -10.371 15.925 1.00 57.72 90 THR A CA 1
ATOM 645 C C . THR A 1 90 ? 6.304 -9.271 16.792 1.00 57.72 90 THR A C 1
ATOM 647 O O . THR A 1 90 ? 5.884 -9.565 17.919 1.00 57.72 90 THR A O 1
ATOM 650 N N . PRO A 1 91 ? 6.264 -8.000 16.335 1.00 59.94 91 PRO A N 1
ATOM 651 C CA . PRO A 1 91 ? 5.927 -6.901 17.222 1.00 59.94 91 PRO A CA 1
ATOM 652 C C . PRO A 1 91 ? 4.505 -7.080 17.732 1.00 59.94 91 PRO A C 1
ATOM 654 O O . PRO A 1 91 ? 3.574 -7.305 16.953 1.00 59.94 91 PRO A O 1
ATOM 657 N N . LYS A 1 92 ? 4.326 -6.979 19.053 1.00 71.56 92 LYS A N 1
ATOM 658 C CA . LYS A 1 92 ? 2.980 -6.965 19.628 1.00 71.56 92 LYS A CA 1
ATOM 659 C C . LYS A 1 92 ? 2.192 -5.825 18.985 1.00 71.56 92 LYS A C 1
ATOM 661 O O . LYS A 1 92 ? 2.766 -4.748 18.792 1.00 71.56 92 LYS A O 1
ATOM 666 N N . PRO A 1 93 ? 0.893 -6.027 18.700 1.00 79.00 93 PRO A N 1
ATOM 667 C CA . PRO A 1 93 ? 0.072 -4.959 18.176 1.00 79.00 93 PRO A CA 1
ATOM 668 C C . PRO A 1 93 ? 0.192 -3.709 19.041 1.00 79.00 93 PRO A C 1
ATOM 670 O O . PRO A 1 93 ? 0.135 -3.782 20.272 1.00 79.00 93 PRO A O 1
ATOM 673 N N . THR A 1 94 ? 0.362 -2.560 18.397 1.00 89.31 94 THR A N 1
ATOM 674 C CA . THR A 1 94 ? 0.366 -1.279 19.108 1.00 89.31 94 THR A CA 1
ATOM 675 C C . THR A 1 94 ? -0.966 -1.076 19.836 1.00 89.31 94 THR A C 1
ATOM 677 O O . THR A 1 94 ? -2.003 -1.595 19.413 1.00 89.31 94 THR A O 1
ATOM 680 N N . LEU A 1 95 ? -0.969 -0.281 20.914 1.00 92.19 95 LEU A N 1
ATOM 681 C CA . LEU A 1 95 ? -2.207 0.048 21.639 1.00 92.19 95 LEU A CA 1
ATOM 682 C C . LEU A 1 95 ? -3.284 0.607 20.699 1.00 92.19 95 LEU A C 1
ATOM 684 O O . LEU A 1 95 ? -4.442 0.206 20.792 1.00 92.19 95 LEU A O 1
ATOM 688 N N . ARG A 1 96 ? -2.872 1.453 19.745 1.00 93.62 96 ARG A N 1
ATOM 689 C CA . ARG A 1 96 ? -3.748 2.030 18.721 1.00 93.62 96 ARG A CA 1
ATOM 690 C C . ARG A 1 96 ? -4.353 0.965 17.806 1.00 93.62 96 ARG A C 1
ATOM 692 O O . ARG A 1 96 ? -5.556 0.985 17.583 1.00 93.62 96 ARG A O 1
ATOM 699 N N . TRP A 1 97 ? -3.559 0.002 17.325 1.00 94.62 97 TRP A N 1
ATOM 700 C CA . TRP A 1 97 ? -4.079 -1.109 16.515 1.00 94.62 97 TRP A CA 1
ATOM 701 C C . TRP A 1 97 ? -5.122 -1.929 17.282 1.00 94.62 97 TRP A C 1
ATOM 703 O O . TRP A 1 97 ? -6.191 -2.228 16.754 1.00 94.62 97 TRP A O 1
ATOM 713 N N . ALA A 1 98 ? -4.831 -2.268 18.541 1.00 94.31 98 ALA A N 1
ATOM 714 C CA . ALA A 1 98 ? -5.744 -3.045 19.375 1.00 94.31 98 ALA A CA 1
ATOM 715 C C . ALA A 1 98 ? -7.057 -2.294 19.661 1.00 94.31 98 ALA A C 1
ATOM 717 O O . ALA A 1 98 ? -8.129 -2.897 19.663 1.00 94.31 98 ALA A O 1
ATOM 718 N N . GLU A 1 99 ? -6.986 -0.983 19.895 1.00 95.62 99 GLU A N 1
ATOM 719 C CA . GLU A 1 99 ? -8.163 -0.127 20.051 1.00 95.62 99 GLU A CA 1
ATOM 720 C C . GLU A 1 99 ? -8.996 -0.068 18.769 1.00 95.62 99 GLU A C 1
ATOM 722 O O . GLU A 1 99 ? -10.192 -0.348 18.809 1.00 95.62 99 GLU A O 1
ATOM 727 N N . TRP A 1 100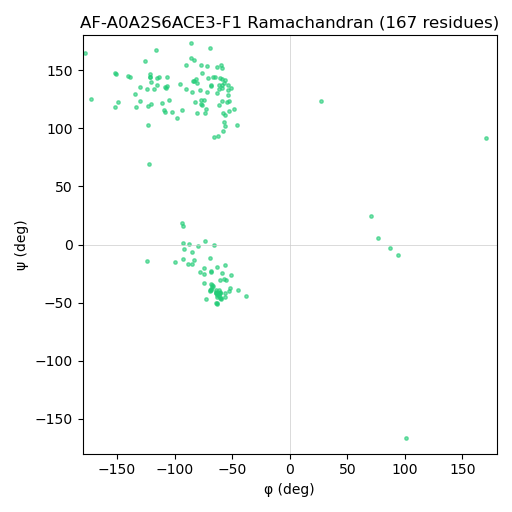 ? -8.365 0.214 17.630 1.00 96.81 100 TRP A N 1
ATOM 728 C CA . TRP A 1 100 ? -9.026 0.222 16.327 1.00 96.81 100 TRP A CA 1
ATOM 729 C C . TRP A 1 100 ? -9.716 -1.101 16.009 1.00 96.81 100 TRP A C 1
ATOM 731 O O . TRP A 1 100 ? -10.852 -1.092 15.537 1.00 96.81 100 TRP A O 1
ATOM 741 N N . GLY A 1 101 ? -9.071 -2.228 16.321 1.00 96.50 101 GLY A N 1
ATOM 742 C CA . GLY A 1 101 ? -9.661 -3.550 16.139 1.00 96.50 101 GLY A CA 1
ATOM 743 C C . GLY A 1 101 ? -10.928 -3.752 16.969 1.00 96.50 101 GLY A C 1
ATOM 744 O O . GLY A 1 101 ? -11.935 -4.215 16.438 1.00 96.50 101 GLY A O 1
ATOM 745 N N . ARG A 1 102 ? -10.924 -3.335 18.244 1.00 96.50 102 ARG A N 1
ATOM 746 C CA . ARG A 1 102 ? -12.116 -3.403 19.111 1.00 96.50 102 ARG A CA 1
ATOM 747 C C . ARG A 1 102 ? -13.242 -2.476 18.652 1.00 96.50 102 ARG A C 1
ATOM 749 O O . ARG A 1 102 ? -14.405 -2.841 18.780 1.00 96.50 102 ARG A O 1
ATOM 756 N N . SER A 1 103 ? -12.903 -1.302 18.127 1.00 96.31 103 SER A N 1
ATOM 757 C CA . SER A 1 103 ? -13.870 -0.281 17.701 1.00 96.31 103 SER A CA 1
ATOM 758 C C . SER A 1 103 ? -14.352 -0.447 16.252 1.00 96.31 103 SER A C 1
ATOM 760 O O . SER A 1 103 ? -15.158 0.355 15.778 1.00 96.31 103 SER A O 1
ATOM 762 N N . GLY A 1 104 ? -13.871 -1.469 15.534 1.00 96.75 104 GLY A N 1
ATOM 763 C CA . GLY A 1 104 ? -14.269 -1.750 14.153 1.00 96.75 104 GLY A CA 1
ATOM 764 C C . GLY A 1 104 ? -13.745 -0.739 13.130 1.00 96.75 104 GLY A C 1
ATOM 765 O O . GLY A 1 104 ? -14.357 -0.562 12.080 1.00 96.75 104 GLY A O 1
ATOM 766 N N . VAL A 1 105 ? -12.641 -0.052 13.433 1.00 97.94 105 VAL A N 1
ATOM 767 C CA . VAL A 1 105 ? -12.054 0.951 12.535 1.00 97.94 105 VAL A CA 1
ATOM 768 C C . VAL A 1 105 ? -11.486 0.274 11.288 1.00 97.94 105 VAL A C 1
ATOM 770 O O . VAL A 1 105 ? -10.787 -0.736 11.379 1.00 97.94 105 VAL A O 1
ATOM 773 N N . ARG A 1 106 ? -11.741 0.871 10.120 1.00 97.88 106 ARG A N 1
ATOM 774 C CA . ARG A 1 106 ? -11.077 0.551 8.848 1.00 97.88 106 ARG A CA 1
ATOM 775 C C . ARG A 1 106 ? -10.124 1.679 8.489 1.00 97.88 106 ARG A C 1
ATOM 777 O O . ARG A 1 106 ? -10.529 2.831 8.525 1.00 97.88 106 ARG A O 1
ATOM 784 N N . VAL A 1 107 ? -8.900 1.371 8.074 1.00 97.75 107 VAL A N 1
ATOM 785 C CA . VAL A 1 107 ? -7.989 2.391 7.535 1.00 97.75 107 VAL A CA 1
ATOM 786 C C . VAL A 1 107 ? -7.960 2.275 6.020 1.00 97.75 107 VAL A C 1
ATOM 788 O O . VAL A 1 107 ? -7.519 1.266 5.477 1.00 97.75 107 VAL A O 1
ATOM 791 N N . GLU A 1 108 ? -8.459 3.301 5.341 1.00 97.06 108 GLU A N 1
ATOM 792 C CA . GLU A 1 108 ? -8.422 3.429 3.884 1.00 97.06 108 GLU A CA 1
ATOM 793 C C . GLU A 1 108 ? -7.142 4.145 3.474 1.00 97.06 108 GLU A C 1
ATOM 795 O O . GLU A 1 108 ? -6.823 5.175 4.064 1.00 97.06 108 GLU A O 1
ATOM 800 N N . ALA A 1 109 ? -6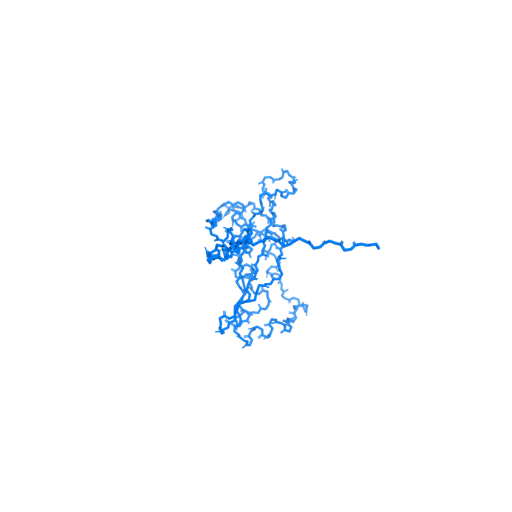.438 3.635 2.463 1.00 96.06 109 ALA A N 1
ATOM 801 C CA . ALA A 1 109 ? -5.303 4.332 1.872 1.00 96.06 109 ALA A CA 1
ATOM 802 C C . ALA A 1 109 ? -5.644 4.899 0.494 1.00 96.06 109 ALA A C 1
ATOM 804 O O . ALA A 1 109 ? -6.205 4.211 -0.364 1.00 96.06 109 ALA A O 1
ATOM 805 N N . PHE A 1 110 ? -5.208 6.130 0.270 1.00 95.00 110 PHE A N 1
ATOM 806 C CA . PHE A 1 110 ? -5.034 6.729 -1.037 1.00 95.00 110 PHE A CA 1
ATOM 807 C C . PHE A 1 110 ? -3.536 6.848 -1.325 1.00 95.00 110 PHE A C 1
ATOM 809 O O . PHE A 1 110 ? -2.751 7.227 -0.458 1.00 95.00 110 PHE A O 1
ATOM 816 N N . THR A 1 111 ? -3.121 6.490 -2.536 1.00 94.31 111 THR A N 1
ATOM 817 C CA . THR A 1 111 ? -1.708 6.478 -2.922 1.00 94.31 111 THR A CA 1
ATOM 818 C C . THR A 1 111 ? -1.532 7.015 -4.321 1.00 94.31 111 THR A C 1
ATOM 820 O O . THR A 1 111 ? -2.344 6.716 -5.199 1.00 94.31 111 THR A O 1
ATOM 823 N N . PHE A 1 112 ? -0.438 7.726 -4.550 1.00 93.25 112 PHE A N 1
ATOM 824 C CA . PHE A 1 112 ? -0.150 8.314 -5.847 1.00 93.25 112 PHE A CA 1
ATOM 825 C C . PHE A 1 112 ? 1.347 8.454 -6.094 1.00 93.25 112 PHE A C 1
ATOM 827 O O . PHE A 1 112 ? 2.119 8.710 -5.171 1.00 93.25 112 PHE A O 1
ATOM 834 N N . ALA A 1 113 ? 1.755 8.321 -7.354 1.00 90.75 113 ALA A N 1
ATOM 835 C CA . ALA A 1 113 ? 3.117 8.624 -7.760 1.00 90.75 113 ALA A CA 1
ATOM 836 C C . ALA A 1 113 ? 3.305 10.139 -7.894 1.00 90.75 113 ALA A C 1
ATOM 838 O O . ALA A 1 113 ? 2.490 10.833 -8.502 1.00 90.75 113 ALA A O 1
ATOM 839 N N . SER A 1 114 ? 4.389 10.654 -7.320 1.00 84.69 114 SER A N 1
ATOM 840 C CA . SER A 1 114 ? 4.844 12.012 -7.591 1.00 84.69 114 SER A CA 1
ATOM 841 C C . SER A 1 114 ? 5.316 12.119 -9.041 1.00 84.69 114 SER A C 1
ATOM 843 O O . SER A 1 114 ? 5.957 11.204 -9.555 1.00 84.69 114 SER A O 1
ATOM 845 N N . GLY A 1 115 ? 5.076 13.269 -9.676 1.00 77.88 115 GLY A N 1
ATOM 846 C CA . GLY A 1 115 ? 5.735 13.617 -10.941 1.00 77.88 115 GLY A CA 1
ATOM 847 C C . GLY A 1 115 ? 7.236 13.898 -10.777 1.00 77.88 115 GLY A C 1
ATOM 848 O O . GLY A 1 115 ? 7.962 13.986 -11.763 1.00 77.88 115 GLY A O 1
ATOM 849 N N . GLU A 1 116 ? 7.713 14.040 -9.537 1.00 75.00 116 GLU A N 1
ATOM 850 C CA . GLU A 1 116 ? 9.136 14.126 -9.220 1.00 75.00 116 GLU A CA 1
ATOM 851 C C . GLU A 1 116 ? 9.778 12.738 -9.307 1.00 75.00 116 GLU A C 1
ATOM 853 O O . GLU A 1 116 ? 9.409 11.810 -8.581 1.00 75.00 116 GLU A O 1
ATOM 858 N N . GLN A 1 117 ? 10.761 12.612 -10.193 1.00 66.69 117 GLN A N 1
ATOM 859 C CA . GLN A 1 117 ? 11.470 11.362 -10.415 1.00 66.69 117 GLN A CA 1
ATOM 860 C C . GLN A 1 117 ? 12.377 11.045 -9.224 1.00 66.69 117 GLN A C 1
ATOM 862 O O . GLN A 1 117 ? 13.152 11.891 -8.773 1.00 66.69 117 GLN A O 1
ATOM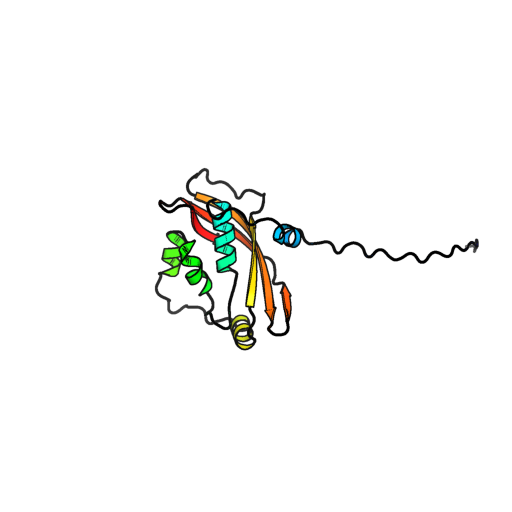 867 N N . ALA A 1 118 ? 12.303 9.812 -8.720 1.00 69.44 118 ALA A N 1
ATOM 868 C CA . ALA A 1 118 ? 13.301 9.339 -7.771 1.00 69.44 118 ALA A CA 1
ATOM 869 C C . ALA A 1 118 ? 14.681 9.301 -8.461 1.00 69.44 118 ALA A C 1
ATOM 871 O O . ALA A 1 118 ? 14.739 9.131 -9.684 1.00 69.44 118 ALA A O 1
ATOM 872 N N . PRO A 1 119 ? 15.793 9.438 -7.715 1.00 67.88 119 PRO A N 1
ATOM 873 C CA . PRO A 1 119 ? 17.127 9.313 -8.286 1.00 67.88 119 PRO A CA 1
ATOM 874 C C . PRO A 1 119 ? 17.254 7.999 -9.062 1.00 67.88 119 PRO A C 1
ATOM 876 O O . PRO A 1 119 ? 17.154 6.913 -8.489 1.00 67.88 119 PRO A O 1
ATOM 879 N N . GLY A 1 120 ? 17.441 8.104 -10.376 1.00 63.84 120 GLY A N 1
ATOM 880 C CA . GLY A 1 120 ? 17.664 6.945 -11.225 1.00 63.84 120 GLY A CA 1
ATOM 881 C C . GLY A 1 120 ? 19.024 6.325 -10.919 1.00 63.84 120 GLY A C 1
ATOM 882 O O . GLY A 1 120 ? 20.019 7.030 -10.770 1.00 63.84 120 GLY A O 1
ATOM 883 N N . ASN A 1 121 ? 19.077 5.001 -10.856 1.00 66.31 121 ASN A N 1
ATOM 884 C CA . ASN A 1 121 ? 20.318 4.225 -10.790 1.00 66.31 121 ASN A CA 1
ATOM 885 C C . ASN A 1 121 ? 20.809 3.784 -12.187 1.00 66.31 121 ASN A C 1
ATOM 887 O O . ASN A 1 121 ? 21.825 3.103 -12.282 1.00 66.31 121 ASN A O 1
ATOM 891 N N . GLY A 1 122 ? 20.100 4.166 -13.259 1.00 70.69 122 GLY A N 1
ATOM 892 C CA . GLY A 1 122 ? 20.400 3.763 -14.639 1.00 70.69 122 GLY A CA 1
ATOM 893 C C . GLY A 1 122 ? 19.972 2.333 -14.987 1.00 70.69 122 GLY A C 1
ATOM 894 O O . GLY A 1 122 ? 20.261 1.876 -16.089 1.00 70.69 122 GLY A O 1
ATOM 895 N N . ASP A 1 123 ? 19.284 1.643 -14.078 1.00 82.19 123 ASP A N 1
ATOM 896 C CA . ASP A 1 123 ? 18.809 0.276 -14.263 1.00 82.19 123 ASP A CA 1
ATOM 897 C C . ASP A 1 123 ? 17.368 0.289 -14.795 1.00 82.19 123 ASP A C 1
ATOM 899 O O . ASP A 1 123 ? 16.441 0.763 -14.138 1.00 82.19 123 ASP A O 1
ATOM 903 N N . SER A 1 124 ? 17.166 -0.208 -16.016 1.00 84.06 124 SER A N 1
ATOM 904 C CA . SER A 1 124 ? 15.834 -0.264 -16.622 1.00 84.06 124 SER A CA 1
ATOM 905 C C . SER A 1 124 ? 14.946 -1.353 -16.032 1.00 84.06 124 SER A C 1
ATOM 907 O O . SER A 1 124 ? 13.727 -1.264 -16.189 1.00 84.06 124 SER A O 1
ATOM 909 N N . ASP A 1 125 ? 15.534 -2.361 -15.387 1.00 91.38 125 ASP A N 1
ATOM 910 C CA . ASP A 1 125 ? 14.813 -3.464 -14.761 1.00 91.38 125 ASP A CA 1
ATOM 911 C C . ASP A 1 125 ? 14.430 -3.139 -13.317 1.00 91.38 125 ASP A C 1
ATOM 913 O O . ASP A 1 125 ? 13.548 -3.799 -12.771 1.00 91.38 125 ASP A O 1
ATOM 917 N N . HIS A 1 126 ? 15.047 -2.121 -12.706 1.00 92.44 126 HIS A N 1
ATOM 918 C CA . HIS A 1 126 ? 14.781 -1.664 -11.342 1.00 92.44 126 HIS A CA 1
ATOM 919 C C . HIS A 1 126 ? 14.397 -0.179 -11.334 1.00 92.44 126 HIS A C 1
ATOM 921 O O . HIS A 1 126 ? 15.254 0.699 -11.392 1.00 92.44 126 HIS A O 1
ATOM 927 N N . GLN A 1 127 ? 13.109 0.127 -11.190 1.00 92.75 127 GLN A N 1
ATOM 928 C CA . GLN A 1 127 ? 12.624 1.509 -11.197 1.00 92.75 127 GLN A CA 1
ATOM 929 C C . GLN A 1 127 ? 12.225 1.979 -9.804 1.00 92.75 127 GLN A C 1
ATOM 931 O O . GLN A 1 127 ? 11.692 1.209 -9.005 1.00 92.75 127 GLN A O 1
ATOM 936 N N . GLN A 1 128 ? 12.487 3.255 -9.514 1.00 93.81 128 GLN A N 1
ATOM 937 C CA . GLN A 1 128 ? 12.129 3.878 -8.245 1.00 93.81 128 GLN A CA 1
ATOM 938 C C . GLN A 1 128 ? 11.100 4.990 -8.443 1.00 93.81 128 GLN A C 1
ATOM 940 O O . GLN A 1 128 ? 11.241 5.823 -9.337 1.00 93.81 128 GLN A O 1
ATOM 945 N N . PHE A 1 129 ? 10.100 5.031 -7.565 1.00 92.88 129 PHE A N 1
ATOM 946 C CA . PHE A 1 129 ? 9.042 6.038 -7.574 1.00 92.88 129 PHE A CA 1
ATOM 947 C C . PHE A 1 129 ? 8.870 6.638 -6.188 1.00 92.88 129 PHE A C 1
ATOM 949 O O . PHE A 1 129 ? 8.821 5.919 -5.190 1.00 92.88 129 PHE A O 1
ATOM 956 N N . LYS A 1 130 ? 8.736 7.962 -6.124 1.00 93.94 130 LYS A N 1
ATOM 957 C CA . LYS A 1 130 ? 8.306 8.651 -4.910 1.00 93.94 130 LYS A CA 1
ATOM 958 C C . LYS A 1 130 ? 6.786 8.553 -4.826 1.00 93.94 130 LYS A C 1
ATOM 960 O O . LYS A 1 130 ? 6.096 9.112 -5.674 1.00 93.94 130 LYS A O 1
ATOM 965 N N . ILE A 1 131 ? 6.275 7.832 -3.833 1.00 93.94 131 ILE A N 1
ATOM 966 C CA . ILE A 1 131 ? 4.842 7.578 -3.658 1.00 93.94 131 ILE A CA 1
ATOM 967 C C . ILE A 1 131 ? 4.342 8.330 -2.427 1.00 93.94 131 ILE A C 1
ATOM 969 O O . ILE A 1 131 ? 4.852 8.128 -1.324 1.00 93.94 131 ILE A O 1
ATOM 973 N N . GLY A 1 132 ? 3.352 9.198 -2.624 1.00 93.81 132 GLY A N 1
ATOM 974 C CA . GLY A 1 132 ? 2.582 9.800 -1.540 1.00 93.81 132 GLY A CA 1
ATOM 975 C C . GLY A 1 132 ? 1.507 8.831 -1.057 1.00 93.81 132 GLY A C 1
ATOM 976 O O . GLY A 1 132 ? 0.877 8.152 -1.869 1.00 93.81 132 GLY A O 1
ATOM 977 N N . ILE A 1 133 ? 1.321 8.753 0.258 1.00 95.25 133 ILE A N 1
ATOM 978 C CA . ILE A 1 133 ? 0.357 7.881 0.927 1.00 95.25 133 ILE A CA 1
ATOM 979 C C . ILE A 1 133 ? -0.442 8.725 1.914 1.00 95.25 133 ILE A C 1
ATOM 981 O O . ILE A 1 133 ? 0.117 9.330 2.832 1.00 95.25 133 ILE A O 1
ATOM 985 N N . GLU A 1 134 ? -1.756 8.704 1.756 1.00 95.56 134 GLU A N 1
ATOM 986 C CA . GLU A 1 134 ? -2.699 9.284 2.699 1.00 95.56 134 GLU A CA 1
ATOM 987 C C . GLU A 1 134 ? -3.580 8.190 3.258 1.00 95.56 134 GLU A C 1
ATOM 989 O O . GLU A 1 134 ? -4.084 7.347 2.519 1.00 95.56 134 GLU A O 1
ATOM 994 N N . GLN A 1 135 ? -3.765 8.196 4.570 1.00 96.62 135 GLN A N 1
ATOM 995 C CA . GLN A 1 135 ? -4.611 7.223 5.233 1.00 96.62 135 GLN A CA 1
ATOM 996 C C . GLN A 1 135 ? -5.736 7.930 5.971 1.00 96.62 135 GLN A C 1
ATOM 998 O O . GLN A 1 135 ? -5.530 8.958 6.613 1.00 96.62 135 GLN A O 1
ATOM 1003 N N . THR A 1 136 ? -6.927 7.351 5.906 1.00 97.19 136 THR A N 1
ATOM 1004 C CA . THR A 1 136 ? -8.084 7.801 6.676 1.00 97.19 136 THR A CA 1
ATOM 1005 C C . THR A 1 136 ? -8.595 6.648 7.523 1.00 97.19 136 THR A C 1
ATOM 1007 O O . THR A 1 136 ? -8.999 5.615 6.988 1.00 97.19 136 THR A O 1
ATOM 1010 N N . ALA A 1 137 ? -8.591 6.821 8.842 1.00 97.56 137 ALA A N 1
ATOM 1011 C CA . ALA A 1 137 ? -9.281 5.926 9.755 1.00 97.56 137 ALA A CA 1
ATOM 1012 C C . ALA A 1 137 ? -10.785 6.231 9.707 1.00 97.56 137 ALA A C 1
ATOM 1014 O O . ALA A 1 137 ? -11.223 7.353 9.952 1.00 97.56 137 ALA A O 1
ATOM 1015 N N . VAL A 1 138 ? -11.570 5.226 9.344 1.00 98.00 138 VAL A N 1
ATOM 1016 C CA . VAL A 1 138 ? -13.023 5.274 9.216 1.00 98.00 138 VAL A CA 1
ATOM 1017 C C . VAL A 1 138 ? -13.619 4.478 10.362 1.00 98.00 138 VAL A C 1
ATOM 1019 O O . VAL A 1 138 ? -13.427 3.264 10.460 1.00 98.00 138 VAL A O 1
ATOM 1022 N N . HIS A 1 139 ? -14.321 5.182 11.238 1.00 96.50 139 HIS A N 1
ATOM 1023 C CA . HIS A 1 139 ? -14.988 4.625 12.401 1.00 96.50 139 HIS A CA 1
ATOM 1024 C C . HIS A 1 139 ? -16.383 4.105 12.030 1.00 96.50 139 HIS A C 1
ATOM 1026 O O . HIS A 1 139 ? -16.966 4.477 11.010 1.00 96.50 139 HIS A O 1
ATOM 1032 N N . THR A 1 140 ? -16.929 3.224 12.865 1.00 95.75 140 THR A N 1
ATOM 1033 C CA . THR A 1 140 ? -18.240 2.590 12.644 1.00 95.75 140 THR A CA 1
ATOM 1034 C C . THR A 1 140 ? -19.415 3.564 12.749 1.00 95.75 140 THR A C 1
ATOM 1036 O O . THR A 1 140 ? -20.462 3.320 12.156 1.00 95.75 140 THR A O 1
ATOM 1039 N N . ASP A 1 141 ? -19.232 4.686 13.445 1.00 94.31 141 ASP A N 1
ATOM 1040 C CA . ASP A 1 141 ? -20.169 5.813 13.519 1.00 94.31 141 ASP A CA 1
ATOM 1041 C C . ASP A 1 141 ? -20.104 6.740 12.286 1.00 94.31 141 ASP A C 1
ATOM 1043 O O . ASP A 1 141 ? -20.858 7.707 12.194 1.00 94.31 141 ASP A O 1
ATOM 1047 N N . GLY A 1 142 ? -19.215 6.448 11.330 1.00 93.12 142 GLY A N 1
ATOM 1048 C CA . GLY A 1 142 ? -18.977 7.256 10.136 1.00 93.12 142 GLY A CA 1
ATOM 1049 C C . GLY A 1 142 ? -17.954 8.379 10.325 1.00 93.12 142 GLY A C 1
ATOM 1050 O O . GLY A 1 142 ? -17.624 9.052 9.346 1.00 93.12 142 GLY A O 1
ATOM 1051 N N . THR A 1 143 ? -17.416 8.571 11.534 1.00 96.12 143 THR A N 1
ATOM 1052 C CA . THR A 1 143 ? -16.345 9.539 11.794 1.00 96.12 143 THR A CA 1
ATOM 1053 C C . THR A 1 143 ? -15.100 9.172 10.983 1.00 96.12 143 THR A C 1
ATOM 1055 O O . THR A 1 143 ? -14.724 8.002 10.875 1.00 96.12 143 THR A O 1
ATOM 1058 N N . ARG A 1 144 ? -14.454 10.181 10.388 1.00 96.88 144 ARG A N 1
ATOM 1059 C CA . ARG A 1 144 ? -13.244 10.023 9.569 1.00 96.88 144 ARG A CA 1
ATOM 1060 C C . ARG A 1 144 ? -12.101 10.838 10.169 1.00 96.88 144 ARG A C 1
ATOM 1062 O O . ARG A 1 144 ? -12.215 12.055 10.285 1.00 96.88 144 ARG A O 1
ATOM 1069 N N . GLU A 1 145 ? -11.004 10.174 10.518 1.00 95.62 145 GLU A N 1
ATOM 1070 C CA . GLU A 1 145 ? -9.760 10.792 10.995 1.00 95.62 145 GLU A CA 1
ATOM 1071 C C . GLU A 1 145 ? -8.680 10.637 9.918 1.00 95.62 145 GLU A C 1
ATOM 1073 O O . GLU A 1 145 ? -8.264 9.523 9.596 1.00 95.62 145 GLU A O 1
ATOM 1078 N N . THR A 1 146 ? -8.206 11.749 9.354 1.00 94.88 146 THR A N 1
ATOM 1079 C CA . THR A 1 146 ? -7.042 11.740 8.459 1.00 94.88 146 THR A CA 1
ATOM 1080 C C . THR A 1 146 ? -5.768 11.548 9.276 1.00 94.88 146 THR A C 1
ATOM 1082 O O . THR A 1 146 ? -5.487 12.314 10.197 1.00 94.88 146 THR A O 1
ATOM 1085 N N . LEU A 1 147 ? -4.988 10.527 8.928 1.00 93.50 147 LEU A N 1
ATOM 1086 C CA . LEU A 1 147 ? -3.699 10.242 9.550 1.00 93.50 147 LEU A CA 1
ATOM 1087 C C . LEU A 1 147 ? -2.590 11.099 8.912 1.00 93.50 147 LEU A C 1
ATOM 1089 O O . LEU A 1 147 ? -2.751 11.559 7.779 1.00 93.50 147 LEU A O 1
ATOM 1093 N N . PRO A 1 148 ? -1.451 11.308 9.601 1.00 93.25 148 PRO A N 1
ATOM 1094 C CA . PRO A 1 148 ? -0.324 12.037 9.026 1.00 93.25 148 PRO A CA 1
ATOM 1095 C C . PRO A 1 148 ? 0.108 11.446 7.671 1.00 93.25 148 PRO A C 1
ATOM 1097 O O . PRO A 1 148 ? 0.333 10.233 7.591 1.00 93.25 148 PRO A O 1
ATOM 1100 N N . PRO A 1 149 ? 0.234 12.269 6.612 1.00 89.94 149 PRO A N 1
ATOM 1101 C CA . PRO A 1 149 ? 0.633 11.777 5.302 1.00 89.94 149 PRO A CA 1
ATOM 1102 C C . PRO A 1 149 ? 2.063 11.241 5.354 1.00 89.94 149 PRO A C 1
ATOM 1104 O O . PRO A 1 149 ? 2.928 11.779 6.048 1.00 89.94 149 PRO A O 1
ATOM 1107 N N . THR A 1 150 ? 2.314 10.184 4.591 1.00 91.56 150 THR A N 1
ATOM 1108 C CA . THR A 1 150 ? 3.630 9.548 4.487 1.00 91.56 150 THR A CA 1
ATOM 1109 C C . THR A 1 150 ? 4.094 9.577 3.037 1.00 91.56 150 THR A C 1
ATOM 1111 O O . THR A 1 150 ? 3.293 9.513 2.109 1.00 91.56 150 THR A O 1
ATOM 1114 N N . THR A 1 151 ? 5.398 9.700 2.815 1.00 92.81 151 THR A N 1
ATOM 1115 C CA . THR A 1 151 ? 6.003 9.551 1.488 1.00 92.81 151 THR A CA 1
ATOM 1116 C C . THR A 1 151 ? 7.070 8.480 1.560 1.00 92.81 151 THR A C 1
ATOM 1118 O O . THR A 1 151 ? 7.890 8.507 2.473 1.00 92.81 151 THR A O 1
ATOM 1121 N N . VAL A 1 152 ? 7.063 7.569 0.592 1.00 94.38 152 VAL A N 1
ATOM 1122 C CA . VAL A 1 152 ? 8.044 6.483 0.491 1.00 94.38 152 VAL A CA 1
ATOM 1123 C C . VAL A 1 152 ? 8.709 6.484 -0.878 1.00 94.38 152 VAL A C 1
ATOM 1125 O O . VAL A 1 152 ? 8.150 6.984 -1.857 1.00 94.38 152 VAL A O 1
ATOM 1128 N N . ILE A 1 153 ? 9.890 5.880 -0.961 1.00 94.38 153 ILE A N 1
ATOM 1129 C CA . ILE A 1 153 ? 10.501 5.497 -2.233 1.00 94.38 153 ILE A CA 1
ATOM 1130 C C . ILE A 1 153 ? 10.204 4.023 -2.484 1.00 94.38 153 ILE A C 1
ATOM 1132 O O . ILE A 1 153 ? 10.765 3.154 -1.820 1.00 94.38 153 ILE A O 1
ATOM 1136 N N . ALA A 1 154 ? 9.336 3.751 -3.453 1.00 95.38 154 ALA A N 1
ATOM 1137 C CA . ALA A 1 154 ? 9.007 2.412 -3.918 1.00 95.38 154 ALA A CA 1
ATOM 1138 C C . ALA A 1 154 ? 10.027 1.950 -4.959 1.00 95.38 154 ALA A C 1
ATOM 1140 O O . ALA A 1 154 ? 10.284 2.678 -5.913 1.00 95.38 154 ALA A O 1
ATOM 1141 N N . THR A 1 155 ? 10.562 0.743 -4.809 1.00 95.50 155 THR A N 1
ATOM 1142 C CA . THR A 1 155 ? 11.369 0.066 -5.827 1.00 95.50 155 THR A CA 1
ATOM 1143 C C . THR A 1 155 ? 10.528 -1.031 -6.462 1.00 95.50 155 THR A C 1
ATOM 1145 O O . THR A 1 155 ? 10.045 -1.922 -5.762 1.00 95.50 155 THR A O 1
ATOM 1148 N N . VAL A 1 156 ? 10.380 -0.997 -7.782 1.00 95.81 156 VAL A N 1
ATOM 1149 C CA . VAL A 1 156 ? 9.750 -2.066 -8.561 1.00 95.81 156 VAL A CA 1
ATOM 1150 C C . VAL A 1 156 ? 10.773 -2.732 -9.467 1.00 95.81 156 VAL A C 1
ATOM 1152 O O . VAL A 1 156 ? 11.667 -2.073 -9.997 1.00 95.81 156 VAL A O 1
ATOM 1155 N N . VAL A 1 157 ? 10.629 -4.040 -9.643 1.00 96.31 157 VAL A N 1
ATOM 1156 C CA . VAL A 1 157 ? 11.517 -4.866 -10.462 1.00 96.31 157 VAL A CA 1
ATOM 1157 C C . VAL A 1 157 ? 10.741 -5.557 -11.569 1.00 96.31 157 VAL A C 1
ATOM 1159 O O . VAL A 1 157 ? 9.583 -5.957 -11.387 1.00 96.31 157 VAL A O 1
ATOM 1162 N N . ARG A 1 158 ? 11.373 -5.695 -12.732 1.00 95.88 158 ARG A N 1
ATOM 1163 C CA . ARG A 1 158 ? 10.825 -6.464 -13.844 1.00 95.88 158 ARG A CA 1
ATOM 1164 C C . ARG A 1 158 ? 11.013 -7.953 -13.565 1.00 95.88 158 ARG A C 1
ATOM 1166 O O . ARG A 1 158 ? 12.125 -8.422 -13.353 1.00 95.88 158 ARG A O 1
ATOM 1173 N N . THR A 1 159 ? 9.921 -8.707 -13.595 1.00 94.44 159 THR A N 1
ATOM 1174 C CA . THR A 1 159 ? 9.925 -10.176 -13.509 1.00 94.44 159 THR A CA 1
ATOM 1175 C C . THR A 1 159 ? 9.369 -10.779 -14.806 1.00 94.44 159 THR A C 1
ATOM 1177 O O . THR A 1 159 ? 8.759 -10.046 -15.595 1.00 94.44 159 THR A O 1
ATOM 1180 N N . PRO A 1 160 ? 9.526 -12.096 -15.047 1.00 93.56 160 PRO A N 1
ATOM 1181 C CA . PRO A 1 160 ? 8.884 -12.761 -16.183 1.00 93.56 160 PRO A CA 1
ATOM 1182 C C . PRO A 1 160 ? 7.358 -12.568 -16.224 1.00 93.56 160 PRO A C 1
ATOM 1184 O O . PRO A 1 160 ? 6.785 -12.465 -17.304 1.00 93.56 160 PRO A O 1
ATOM 1187 N N . ASP A 1 161 ? 6.720 -12.426 -15.056 1.00 91.06 161 ASP A N 1
ATOM 1188 C CA . ASP A 1 161 ? 5.272 -12.234 -14.899 1.00 91.06 161 ASP A CA 1
ATOM 1189 C C . ASP A 1 161 ? 4.861 -10.745 -14.832 1.00 91.06 161 ASP A C 1
ATOM 1191 O O . ASP A 1 161 ? 3.766 -10.402 -14.367 1.00 91.06 161 ASP A O 1
ATOM 1195 N N . GLY A 1 162 ? 5.756 -9.837 -15.235 1.00 94.75 162 GLY A N 1
ATOM 1196 C CA . GLY A 1 162 ? 5.556 -8.388 -15.227 1.00 94.75 162 GLY A CA 1
ATOM 1197 C C . GLY A 1 162 ? 6.219 -7.672 -14.050 1.00 94.75 162 GLY A C 1
ATOM 1198 O O . GLY A 1 162 ? 7.077 -8.213 -13.353 1.00 94.75 162 GLY A O 1
ATOM 1199 N N . TRP A 1 163 ? 5.845 -6.415 -13.837 1.00 97.25 163 TRP A N 1
ATOM 1200 C CA . TRP A 1 163 ? 6.401 -5.586 -12.767 1.00 97.25 163 TRP A CA 1
ATOM 1201 C C . TRP A 1 163 ? 5.922 -6.034 -11.385 1.00 97.25 163 TRP A C 1
ATOM 1203 O O . TRP A 1 163 ? 4.771 -6.445 -11.219 1.00 97.25 163 TRP A O 1
ATOM 1213 N N . ARG A 1 164 ? 6.805 -5.958 -10.388 1.00 98.00 164 ARG A N 1
ATOM 1214 C CA . ARG A 1 164 ? 6.506 -6.285 -8.987 1.00 98.00 164 ARG A CA 1
ATOM 1215 C C . ARG A 1 164 ? 7.181 -5.299 -8.037 1.00 98.00 164 ARG A C 1
ATOM 1217 O O . ARG A 1 164 ? 8.292 -4.860 -8.307 1.00 98.00 164 ARG A O 1
ATOM 1224 N N . LEU A 1 165 ? 6.533 -4.970 -6.921 1.00 97.81 165 LEU A N 1
ATOM 1225 C CA . LEU A 1 165 ? 7.100 -4.147 -5.850 1.00 97.81 165 LEU A CA 1
ATOM 1226 C C . LEU A 1 165 ? 8.132 -4.962 -5.066 1.00 97.81 165 LEU A C 1
ATOM 1228 O O . LEU A 1 165 ? 7.768 -5.906 -4.374 1.00 97.81 165 LEU A O 1
ATOM 1232 N N . ASP A 1 166 ? 9.405 -4.591 -5.144 1.00 96.75 166 ASP A N 1
ATOM 1233 C CA . ASP A 1 166 ? 10.504 -5.318 -4.493 1.00 96.75 166 ASP A CA 1
ATOM 1234 C C . ASP A 1 166 ? 10.959 -4.681 -3.175 1.00 96.75 166 ASP A C 1
ATOM 1236 O O . ASP A 1 166 ? 11.629 -5.322 -2.370 1.00 96.75 166 ASP A O 1
ATOM 1240 N N . GLY A 1 167 ? 10.563 -3.435 -2.911 1.00 95.75 167 GLY A N 1
ATOM 1241 C CA . GLY A 1 167 ? 10.823 -2.775 -1.636 1.00 95.75 167 GLY A CA 1
ATOM 1242 C C . GLY A 1 167 ? 10.222 -1.377 -1.557 1.00 95.75 167 GLY A C 1
ATOM 1243 O O . GLY A 1 167 ? 9.849 -0.789 -2.569 1.00 95.75 167 GLY A O 1
ATOM 1244 N N . PHE A 1 168 ? 10.133 -0.837 -0.345 1.00 95.19 168 PHE A N 1
ATOM 1245 C CA . PHE A 1 168 ? 9.768 0.555 -0.087 1.00 95.19 168 PHE A CA 1
ATOM 1246 C C . PHE A 1 168 ? 10.428 1.033 1.210 1.00 95.19 168 PHE A C 1
ATOM 1248 O O . PHE A 1 168 ? 10.637 0.229 2.121 1.00 95.19 168 PHE A O 1
ATOM 1255 N N . ARG A 1 169 ? 10.802 2.314 1.271 1.00 92.69 169 ARG A N 1
ATOM 1256 C CA . ARG A 1 169 ? 11.499 2.935 2.410 1.00 92.69 169 ARG A CA 1
ATOM 1257 C C . ARG A 1 169 ? 11.112 4.394 2.587 1.00 92.69 169 ARG A C 1
ATOM 1259 O O . ARG A 1 169 ? 10.740 5.009 1.560 1.00 92.69 169 ARG A O 1
#

Sequence (169 aa):
MLVVSVALLSGCAGGSERAEPPAATSTPRQLEAAPAPDPGTPDGVAVAALREIFTWYPATETQGASLARARKWLGPSLLRTLDAPPGEETPKPTLRWAEWGRSGVRVEAFTFASGEQAPGNGDSDHQQFKIGIEQTAVHTDGTRETLPPTTVIATVVRTPDGWRLDGFR

Radius of gyration: 24.26 Å; Cα contacts (8 Å, |Δi|>4): 259; chains: 1; bounding box: 49×86×38 Å